Protein AF-A0A855XEE4-F1 (afdb_monomer_lite)

Organism: Limosilactobacillus reuteri (NCBI:txid1598)

Foldseek 3Di:
DDDDPVNVVVVCVVVVLQPPDPPDPCCLDPVHDWDADDVRQWTWHWDDDPLWIWIFIGGDDDCVSCPPCNVVGDTHTDQADPPNRDGSRDPPD

Secondary structure (DSSP, 8-state):
----HHHHHHHHHHHHHH-S-TTS-TTSSSSPPPEEEGGGTEEEEEEEETTEEEEEEEESS-HHHHGGGGGG---EE-SB-TTT--B-S----

Sequence (93 aa):
MVVTIETLVKEKKVKSAQTITALGCTYCQEPYKKMWLFDGLLYLQIEHADGLHYLNVVPNGDSEDVGFLYNLCASQEIHFCPMCGRSLSDETN

Structure (mmCIF, N/CA/C/O backbone):
data_AF-A0A855XEE4-F1
#
_entry.id   AF-A0A855XEE4-F1
#
loop_
_atom_site.group_PDB
_atom_site.id
_atom_site.type_symbol
_atom_site.label_atom_id
_atom_site.label_alt_id
_atom_site.label_comp_id
_atom_site.label_asym_id
_atom_site.label_entity_id
_atom_site.label_seq_id
_atom_site.pdbx_PDB_ins_code
_atom_site.Cartn_x
_atom_site.Cartn_y
_atom_site.Cartn_z
_atom_site.occupancy
_atom_site.B_iso_or_equiv
_atom_site.auth_seq_id
_atom_site.auth_comp_id
_atom_site.auth_asym_id
_atom_site.auth_atom_id
_atom_site.pdbx_PDB_model_num
ATOM 1 N N . MET A 1 1 ? -46.677 -8.494 15.557 1.00 44.94 1 MET A N 1
ATOM 2 C CA . MET A 1 1 ? -45.845 -8.079 14.406 1.00 44.94 1 MET A CA 1
ATOM 3 C C . MET A 1 1 ? -45.414 -9.331 13.669 1.00 44.94 1 MET A C 1
ATOM 5 O O . MET A 1 1 ? -44.795 -10.187 14.286 1.00 44.94 1 MET A O 1
ATOM 9 N N . VAL A 1 2 ? -45.809 -9.485 12.405 1.00 46.69 2 VAL A N 1
ATOM 10 C CA . VAL A 1 2 ? -45.428 -10.642 11.581 1.00 46.69 2 VAL A CA 1
ATOM 11 C C . VAL A 1 2 ? -44.055 -10.343 10.988 1.00 46.69 2 VAL A C 1
ATOM 13 O O . VAL A 1 2 ? -43.926 -9.450 10.157 1.00 46.69 2 VAL A O 1
ATOM 16 N N . VAL A 1 3 ? -43.021 -11.038 11.461 1.00 48.62 3 VAL A N 1
ATOM 17 C CA . VAL A 1 3 ? -41.685 -10.961 10.863 1.00 48.62 3 VAL A CA 1
ATOM 18 C C . VAL A 1 3 ? -41.720 -11.793 9.583 1.00 48.62 3 VAL A C 1
ATOM 20 O O . VAL A 1 3 ? -41.842 -13.015 9.630 1.00 48.62 3 VAL A O 1
ATOM 23 N N . THR A 1 4 ? -41.685 -11.129 8.433 1.00 52.16 4 THR A N 1
ATOM 24 C CA . THR A 1 4 ? -41.662 -11.774 7.117 1.00 52.16 4 THR A CA 1
ATOM 25 C C . THR A 1 4 ? -40.329 -12.485 6.886 1.00 52.16 4 THR A C 1
ATOM 27 O O . THR A 1 4 ? -39.265 -11.967 7.228 1.00 52.16 4 THR A O 1
ATOM 30 N N . ILE A 1 5 ? -40.376 -13.673 6.276 1.00 58.09 5 ILE A N 1
ATOM 31 C CA . ILE A 1 5 ? -39.203 -14.516 5.973 1.00 58.09 5 ILE A CA 1
ATOM 32 C C . ILE A 1 5 ? -38.150 -13.734 5.168 1.00 58.09 5 ILE A C 1
ATOM 34 O O . ILE A 1 5 ? -36.952 -13.906 5.376 1.00 58.09 5 ILE A O 1
ATOM 38 N N . GLU A 1 6 ? -38.583 -12.803 4.318 1.00 55.72 6 GLU A N 1
ATOM 39 C CA . GLU A 1 6 ? -37.706 -11.925 3.536 1.00 55.72 6 GLU A CA 1
ATOM 40 C C . GLU A 1 6 ? -36.798 -11.040 4.406 1.00 55.72 6 GLU A C 1
ATOM 42 O O . GLU A 1 6 ? -35.634 -10.821 4.063 1.00 55.72 6 GLU A O 1
ATOM 47 N N . THR A 1 7 ? -37.285 -10.589 5.565 1.00 54.81 7 THR A N 1
ATOM 48 C CA . THR A 1 7 ? -36.528 -9.758 6.512 1.00 54.81 7 THR A CA 1
ATOM 49 C C . THR A 1 7 ? -35.439 -10.579 7.205 1.00 54.81 7 THR A C 1
ATOM 51 O O . THR A 1 7 ? -34.293 -10.143 7.288 1.00 54.81 7 THR A O 1
ATOM 54 N N . LEU A 1 8 ? -35.758 -11.821 7.586 1.00 52.03 8 LEU A N 1
ATOM 55 C CA . LEU A 1 8 ? -34.808 -12.768 8.186 1.00 52.03 8 LEU A CA 1
ATOM 56 C C . LEU A 1 8 ? -33.727 -13.216 7.190 1.00 52.03 8 LEU A C 1
ATOM 58 O O . LEU A 1 8 ? -32.569 -13.405 7.565 1.00 52.03 8 LEU A O 1
ATOM 62 N N . VAL A 1 9 ? -34.082 -13.369 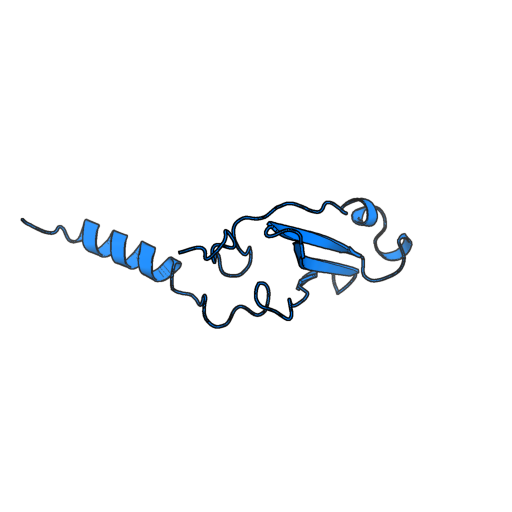5.909 1.00 54.88 9 VAL A N 1
ATOM 63 C CA . VAL A 1 9 ? -33.127 -13.722 4.847 1.00 54.88 9 VAL A CA 1
ATOM 64 C C . VAL A 1 9 ? -32.181 -12.555 4.551 1.00 54.88 9 VAL A C 1
ATOM 66 O O . VAL A 1 9 ? -30.984 -12.788 4.379 1.00 54.88 9 VAL A O 1
ATOM 69 N N . LYS A 1 10 ? -32.665 -11.303 4.563 1.00 48.94 10 LYS A N 1
ATOM 70 C CA . LYS A 1 10 ? -31.814 -10.107 4.423 1.00 48.94 10 LYS A CA 1
ATOM 71 C C . LYS A 1 10 ? -30.830 -9.970 5.587 1.00 48.94 10 LYS A C 1
ATOM 73 O O . LYS A 1 10 ? -29.642 -9.784 5.342 1.00 48.94 10 LYS A O 1
ATOM 78 N N . GLU A 1 11 ? -31.280 -10.155 6.828 1.00 48.06 11 GLU A N 1
ATOM 79 C CA . GLU A 1 11 ? -30.406 -10.099 8.010 1.00 48.06 11 GLU A CA 1
ATOM 80 C C . GLU A 1 11 ? -29.350 -11.212 8.023 1.00 48.06 11 GLU A C 1
ATOM 82 O O . GLU A 1 11 ? -28.194 -10.959 8.363 1.00 48.06 11 GLU A O 1
ATOM 87 N N . LYS A 1 12 ? -29.698 -12.434 7.593 1.00 44.88 12 LYS A N 1
ATOM 88 C CA . LYS A 1 12 ? -28.727 -13.533 7.463 1.00 44.88 12 LYS A CA 1
ATOM 89 C C . LYS A 1 12 ? -27.710 -13.291 6.351 1.00 44.88 12 LYS A C 1
ATOM 91 O O . LYS A 1 12 ? -26.542 -13.610 6.544 1.00 44.88 12 LYS A O 1
ATOM 96 N N . LYS A 1 13 ? -28.116 -12.721 5.211 1.00 39.12 13 LYS A N 1
ATOM 97 C CA . LYS A 1 13 ? -27.194 -12.415 4.102 1.00 39.12 13 LYS A CA 1
ATOM 98 C C . LYS A 1 13 ? -26.237 -11.271 4.460 1.00 39.12 13 LYS A C 1
ATOM 100 O O . LYS A 1 13 ? -25.059 -11.354 4.132 1.00 39.12 13 LYS A O 1
ATOM 105 N N . VAL A 1 14 ? -26.717 -10.264 5.196 1.00 46.66 14 VAL A N 1
ATOM 106 C CA . VAL A 1 14 ? -25.897 -9.146 5.697 1.00 46.66 14 VAL A CA 1
ATOM 107 C C . VAL A 1 14 ? -24.935 -9.612 6.801 1.00 46.66 14 VAL A C 1
ATOM 109 O O . VAL A 1 14 ? -23.744 -9.330 6.716 1.00 46.66 14 VAL A O 1
ATOM 112 N N . LYS A 1 15 ? -25.381 -10.438 7.762 1.00 40.91 15 LYS A N 1
ATOM 113 C CA . LYS A 1 15 ? -24.494 -11.024 8.792 1.00 40.91 15 LYS A CA 1
ATOM 114 C C . LYS A 1 15 ? -23.501 -12.052 8.243 1.00 40.91 15 LYS A C 1
ATOM 116 O O . LYS A 1 15 ? -22.380 -12.137 8.736 1.00 40.91 15 LYS A O 1
ATOM 121 N N . SER A 1 16 ? -23.881 -12.817 7.220 1.00 41.34 16 SER A N 1
ATOM 122 C CA . SER A 1 16 ? -23.001 -13.803 6.577 1.00 41.34 16 SER A CA 1
ATOM 123 C C . SER A 1 16 ? -21.897 -13.157 5.736 1.00 41.34 16 SER A C 1
ATOM 125 O O . SER A 1 16 ? -20.854 -13.779 5.567 1.00 41.34 16 SER A O 1
ATOM 127 N N . ALA A 1 17 ? -22.102 -11.937 5.230 1.00 42.47 17 ALA A N 1
ATOM 128 C CA . ALA A 1 17 ? -21.055 -11.163 4.560 1.00 42.47 17 ALA A CA 1
ATOM 129 C C . ALA A 1 17 ? -20.179 -10.365 5.549 1.00 42.47 17 ALA A C 1
ATOM 131 O O . ALA A 1 17 ? -19.036 -10.062 5.235 1.00 42.47 17 ALA A O 1
ATOM 132 N N . GLN A 1 18 ? -20.686 -10.058 6.751 1.00 45.16 18 GLN A N 1
ATOM 133 C CA . GLN A 1 18 ? -19.991 -9.242 7.760 1.00 45.16 18 GLN A CA 1
ATOM 134 C C . GLN A 1 18 ? -19.207 -10.035 8.820 1.00 45.16 18 GLN A C 1
ATOM 136 O O . GLN A 1 18 ? -18.550 -9.431 9.661 1.00 45.16 18 GLN A O 1
ATOM 141 N N . THR A 1 19 ? -19.237 -11.372 8.799 1.00 41.06 19 THR A N 1
ATOM 142 C CA . THR A 1 19 ? -18.614 -12.202 9.856 1.00 41.06 19 THR A CA 1
ATOM 143 C C . THR A 1 19 ? -17.485 -13.093 9.336 1.00 41.06 19 THR A C 1
ATOM 145 O O . THR A 1 19 ? -17.217 -14.158 9.885 1.00 41.06 19 THR A O 1
ATOM 148 N N . ILE A 1 20 ? -16.775 -12.661 8.294 1.00 45.81 20 ILE A N 1
ATOM 149 C CA . ILE A 1 20 ? -15.464 -13.232 7.968 1.00 45.81 20 ILE A CA 1
ATOM 150 C C . ILE A 1 20 ? -14.397 -12.312 8.578 1.00 45.81 20 ILE A C 1
ATOM 152 O O . ILE A 1 20 ? -13.775 -11.483 7.928 1.00 45.81 20 ILE A O 1
ATOM 156 N N . THR A 1 21 ? -14.213 -12.513 9.887 1.00 48.44 21 THR A N 1
ATOM 157 C CA . THR A 1 21 ? -12.962 -12.332 10.650 1.00 48.44 21 THR A CA 1
ATOM 158 C 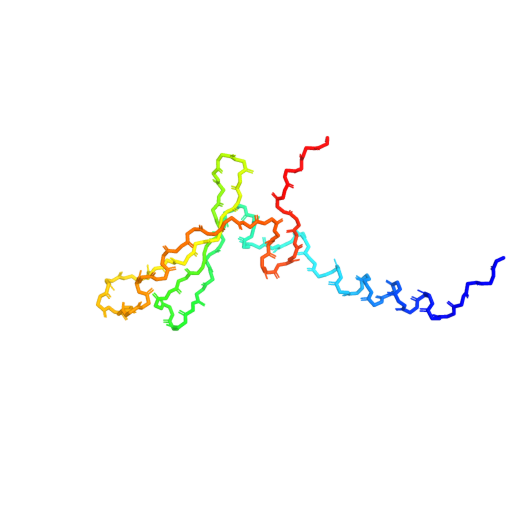C . THR A 1 21 ? -12.330 -10.933 10.736 1.00 48.44 21 THR A C 1
ATOM 160 O O . THR A 1 21 ? -11.267 -10.667 10.180 1.00 48.44 21 THR A O 1
ATOM 163 N N . ALA A 1 22 ? -12.876 -10.097 11.626 1.00 51.97 22 ALA A N 1
ATOM 164 C CA . ALA A 1 22 ? -12.134 -8.994 12.256 1.00 51.97 22 ALA A CA 1
ATOM 165 C C . ALA A 1 22 ? -11.062 -9.477 13.269 1.00 51.97 22 ALA A C 1
ATOM 167 O O . ALA A 1 22 ? -10.124 -8.746 13.571 1.00 51.97 22 ALA A O 1
ATOM 168 N N . LEU A 1 23 ? -11.162 -10.717 13.769 1.00 57.75 23 LEU A N 1
ATOM 169 C CA . LEU A 1 23 ? -10.312 -11.259 14.846 1.00 57.75 23 LEU A CA 1
ATOM 170 C C . LEU A 1 23 ? -8.958 -11.845 14.396 1.00 57.75 23 LEU A C 1
ATOM 172 O O . LEU A 1 23 ? -8.199 -12.303 15.240 1.00 57.75 23 LEU A O 1
ATOM 176 N N . GLY A 1 24 ? -8.635 -11.841 13.099 1.00 72.00 24 GLY A N 1
ATOM 177 C CA . GLY A 1 24 ? -7.407 -12.483 12.599 1.00 72.00 24 GLY A CA 1
ATOM 178 C C . GLY A 1 24 ? -6.810 -11.864 11.339 1.00 72.00 24 GLY A C 1
ATOM 179 O O . GLY A 1 24 ? -6.011 -12.507 10.661 1.00 72.00 24 GLY A O 1
ATOM 180 N N . CYS A 1 25 ? -7.210 -10.641 10.981 1.00 83.94 25 CYS A N 1
ATOM 181 C CA . CYS A 1 25 ? -6.664 -9.989 9.797 1.00 83.94 25 CYS A CA 1
ATOM 182 C C . CYS A 1 25 ? -5.254 -9.469 10.083 1.00 83.94 25 CYS A C 1
ATOM 184 O O . CYS A 1 25 ? -5.079 -8.425 10.702 1.00 83.94 25 CYS A O 1
ATOM 186 N N . THR A 1 26 ? -4.245 -10.166 9.567 1.00 87.06 26 THR A N 1
ATOM 187 C CA . THR A 1 26 ? -2.838 -9.775 9.737 1.00 87.06 26 THR A CA 1
ATOM 188 C C . THR A 1 26 ? -2.415 -8.591 8.861 1.00 87.06 26 THR A C 1
ATOM 190 O O . THR A 1 26 ? -1.260 -8.190 8.897 1.00 87.06 26 THR A O 1
ATOM 193 N N . TYR A 1 27 ? -3.306 -8.066 8.016 1.00 88.12 27 TYR A N 1
ATOM 194 C CA . TYR A 1 27 ? -3.000 -6.950 7.112 1.00 88.12 27 TYR A CA 1
ATOM 195 C C . TYR A 1 27 ? -3.302 -5.583 7.721 1.00 88.12 27 TYR A C 1
ATOM 197 O O . TYR A 1 27 ? -2.661 -4.614 7.342 1.00 88.12 27 TYR A O 1
ATOM 205 N N . CYS A 1 28 ? -4.258 -5.500 8.650 1.00 84.81 28 CYS A N 1
ATOM 206 C CA . CYS A 1 28 ? -4.650 -4.260 9.329 1.00 84.81 28 CYS A CA 1
ATOM 207 C C . CYS A 1 28 ? -4.416 -4.302 10.844 1.00 84.81 28 CYS A C 1
ATOM 209 O O . CYS A 1 28 ? -5.017 -3.527 11.579 1.00 84.81 28 CYS A O 1
ATOM 211 N N . GLN A 1 29 ? -3.627 -5.26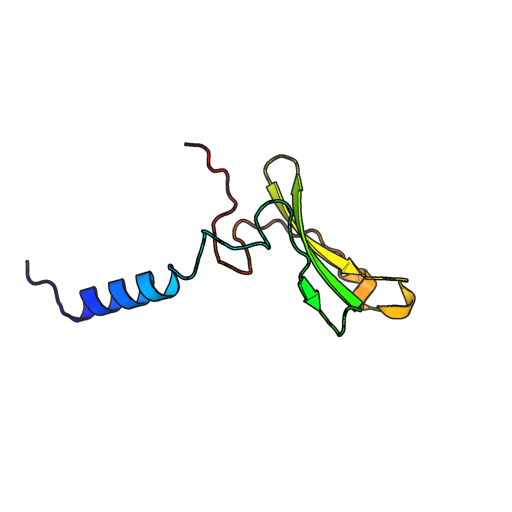2 11.321 1.00 83.00 29 GLN A N 1
ATOM 212 C CA . GLN A 1 29 ? -3.218 -5.369 12.716 1.00 83.00 29 GLN A CA 1
ATOM 213 C C . GLN A 1 29 ? -1.699 -5.353 12.764 1.00 83.00 29 GLN A C 1
ATOM 215 O O . GLN A 1 29 ? -1.056 -5.960 11.906 1.00 83.00 29 GLN A O 1
ATOM 220 N N . GLU A 1 30 ? -1.137 -4.684 13.767 1.00 76.19 30 GLU A N 1
ATOM 221 C CA . GLU A 1 30 ? 0.305 -4.676 13.962 1.00 76.19 30 GLU A CA 1
ATOM 222 C C . GLU A 1 30 ? 0.822 -6.070 14.361 1.00 76.19 30 GLU A C 1
ATOM 224 O O . GLU A 1 30 ? 0.237 -6.719 15.234 1.00 76.19 30 GLU A O 1
ATOM 229 N N . PRO A 1 31 ? 1.927 -6.541 13.756 1.00 78.94 31 PRO A N 1
ATOM 230 C CA . PRO A 1 31 ? 2.673 -5.911 12.661 1.00 78.94 31 PRO A CA 1
ATOM 231 C C . PRO A 1 31 ? 1.960 -6.061 11.300 1.00 78.94 31 PRO A C 1
ATOM 233 O O . PRO A 1 31 ? 1.650 -7.178 10.877 1.00 78.94 31 PRO A O 1
ATOM 236 N N . TYR A 1 32 ? 1.755 -4.942 10.589 1.00 83.00 32 TYR A N 1
ATOM 237 C CA . TYR A 1 32 ? 1.056 -4.916 9.297 1.00 83.00 32 TYR A CA 1
ATOM 238 C C . TYR A 1 32 ? 1.765 -5.795 8.257 1.00 83.00 32 TYR A C 1
ATOM 240 O O . TYR A 1 32 ? 2.932 -5.573 7.925 1.00 83.00 32 TYR A O 1
ATOM 248 N N . LYS A 1 33 ? 1.065 -6.794 7.702 1.00 90.31 33 LYS A N 1
ATOM 249 C CA . LYS A 1 33 ? 1.611 -7.615 6.611 1.00 90.31 33 LYS A CA 1
ATOM 250 C C . LYS A 1 33 ? 1.546 -6.916 5.256 1.00 90.31 33 LYS A C 1
ATOM 252 O O . LYS A 1 33 ? 0.577 -6.237 4.928 1.00 90.31 33 LYS A O 1
ATOM 257 N N . LYS A 1 34 ? 2.553 -7.204 4.428 1.00 91.88 34 LYS A N 1
ATOM 258 C CA . LYS A 1 34 ? 2.602 -6.842 3.007 1.00 91.88 34 LYS A CA 1
ATOM 259 C C . LYS A 1 34 ? 1.698 -7.751 2.179 1.00 91.88 34 LYS A C 1
ATOM 261 O O . LYS A 1 34 ? 1.647 -8.962 2.407 1.00 91.88 34 LYS A O 1
ATOM 266 N N . MET A 1 35 ? 1.034 -7.176 1.186 1.00 90.69 35 MET A N 1
ATOM 267 C CA . MET A 1 35 ? 0.307 -7.909 0.150 1.00 90.69 35 MET A CA 1
ATOM 268 C C . MET A 1 35 ? 1.090 -7.832 -1.152 1.00 90.69 35 MET A C 1
ATOM 270 O O . MET A 1 35 ? 1.125 -6.780 -1.780 1.00 90.69 35 MET A O 1
ATOM 274 N N . TRP A 1 36 ? 1.718 -8.931 -1.547 1.00 91.44 36 TRP A N 1
ATOM 275 C CA . TRP A 1 36 ? 2.531 -8.994 -2.759 1.00 91.44 36 TRP A CA 1
ATOM 276 C C . TRP A 1 36 ? 1.666 -9.065 -4.018 1.00 91.44 36 TRP A C 1
ATOM 278 O O . TRP A 1 36 ? 0.700 -9.825 -4.071 1.00 91.44 36 TRP A O 1
ATOM 288 N N . LEU A 1 37 ? 2.037 -8.288 -5.030 1.00 87.50 37 LEU A N 1
ATOM 289 C CA . LEU A 1 37 ? 1.410 -8.227 -6.346 1.00 87.50 37 LEU A CA 1
ATOM 290 C C . LEU A 1 37 ? 2.477 -8.420 -7.431 1.00 87.50 37 LEU A C 1
ATOM 292 O O . LEU A 1 37 ? 3.662 -8.195 -7.180 1.00 87.50 37 LEU A O 1
ATOM 296 N N . PHE A 1 38 ? 2.044 -8.806 -8.635 1.00 85.94 38 PHE A N 1
ATOM 297 C CA . PHE A 1 38 ? 2.898 -8.911 -9.829 1.00 85.94 38 PHE A CA 1
ATOM 298 C C . PHE A 1 38 ? 4.195 -9.694 -9.568 1.00 85.94 38 PHE A C 1
ATOM 300 O O . PHE A 1 38 ? 5.284 -9.149 -9.692 1.00 85.94 38 PHE A O 1
ATOM 307 N N . ASP A 1 39 ? 4.071 -10.943 -9.112 1.00 87.19 39 ASP A N 1
ATOM 308 C CA . ASP A 1 39 ? 5.204 -11.833 -8.805 1.00 87.19 39 ASP A CA 1
ATOM 309 C C . ASP A 1 39 ? 6.249 -11.239 -7.843 1.00 87.19 39 ASP A C 1
ATOM 311 O O . ASP A 1 39 ? 7.432 -11.567 -7.881 1.00 87.19 39 ASP A O 1
ATOM 315 N N . GLY A 1 40 ? 5.791 -10.381 -6.928 1.00 87.94 40 GLY A N 1
ATOM 316 C CA . GLY A 1 40 ? 6.632 -9.780 -5.900 1.00 87.94 40 GLY A CA 1
ATOM 317 C C . GLY A 1 40 ? 7.300 -8.475 -6.321 1.00 87.94 40 GLY A C 1
ATOM 318 O O . GLY A 1 40 ? 8.101 -7.959 -5.551 1.00 87.94 40 GLY A O 1
ATOM 319 N N . LEU A 1 41 ? 6.965 -7.919 -7.487 1.00 87.88 41 LEU A N 1
ATOM 320 C CA . LEU A 1 41 ? 7.482 -6.623 -7.942 1.00 87.88 41 LEU A CA 1
ATOM 321 C C . LEU A 1 41 ? 6.921 -5.451 -7.132 1.00 87.88 41 LEU A C 1
ATOM 323 O O . LEU A 1 41 ? 7.614 -4.463 -6.904 1.00 87.88 41 LEU A O 1
ATOM 327 N N . LEU A 1 42 ? 5.670 -5.556 -6.678 1.00 88.38 42 LEU A N 1
ATOM 328 C CA . LEU A 1 42 ? 5.018 -4.546 -5.847 1.00 88.38 42 LEU A CA 1
ATOM 329 C C . LEU A 1 42 ? 4.440 -5.189 -4.594 1.00 88.38 42 LEU A C 1
ATOM 331 O O . LEU A 1 42 ? 4.061 -6.364 -4.591 1.00 88.38 42 LEU A O 1
ATOM 335 N N . TYR A 1 43 ? 4.268 -4.387 -3.552 1.00 90.06 43 TYR A N 1
ATOM 336 C CA . TYR A 1 43 ? 3.387 -4.749 -2.460 1.00 90.06 43 TYR A CA 1
ATOM 337 C C . TYR A 1 43 ? 2.497 -3.596 -2.020 1.00 90.06 43 TYR A C 1
ATOM 339 O O . TYR A 1 43 ? 2.869 -2.428 -2.090 1.00 90.06 43 TYR A O 1
ATOM 347 N N . LEU A 1 44 ? 1.310 -3.949 -1.532 1.00 89.94 44 LEU A N 1
ATOM 348 C CA . LEU A 1 44 ? 0.465 -3.036 -0.778 1.00 89.94 44 LEU A CA 1
ATOM 349 C C . LEU A 1 44 ? 0.777 -3.168 0.712 1.00 89.94 44 LEU A C 1
ATOM 351 O O . LEU A 1 44 ? 0.953 -4.284 1.217 1.00 89.94 44 LEU A O 1
ATOM 355 N N . GLN A 1 45 ? 0.808 -2.046 1.422 1.00 90.62 45 GLN A N 1
ATOM 356 C CA . GLN A 1 45 ? 0.988 -2.008 2.871 1.00 90.62 45 GLN A CA 1
ATOM 357 C C . GLN A 1 45 ? 0.065 -0.961 3.489 1.00 90.62 45 GLN A C 1
ATOM 359 O O . GLN A 1 45 ? -0.090 0.129 2.945 1.00 90.62 45 GLN A O 1
ATOM 364 N N . ILE A 1 46 ? -0.552 -1.318 4.616 1.00 91.12 46 ILE A N 1
ATOM 365 C CA . ILE A 1 46 ? -1.252 -0.354 5.463 1.00 91.12 46 ILE A CA 1
ATOM 366 C C . ILE A 1 46 ? -0.233 0.247 6.429 1.00 91.12 46 ILE A C 1
ATOM 368 O O . ILE A 1 46 ? 0.538 -0.489 7.048 1.00 91.12 46 ILE A O 1
ATOM 372 N N . GLU A 1 47 ? -0.247 1.565 6.555 1.00 89.38 47 GLU A N 1
ATOM 373 C CA . GLU A 1 47 ? 0.529 2.319 7.534 1.00 89.38 47 GLU A CA 1
ATOM 374 C C . GLU A 1 47 ? -0.401 3.126 8.434 1.00 89.38 47 GLU A C 1
ATOM 376 O O . GLU A 1 47 ? -1.472 3.555 8.004 1.00 89.38 47 GLU A O 1
ATOM 381 N N . HIS A 1 48 ? 0.017 3.319 9.683 1.00 88.25 48 HIS A N 1
ATOM 382 C CA . HIS A 1 48 ? -0.688 4.130 10.666 1.00 88.25 48 HIS A CA 1
ATOM 383 C C . HIS A 1 48 ? 0.200 5.306 11.079 1.00 88.25 48 HIS A C 1
ATOM 385 O O . HIS A 1 48 ? 1.309 5.102 11.576 1.00 88.25 48 HIS A O 1
ATOM 391 N N . ALA A 1 49 ? -0.284 6.525 10.850 1.00 86.19 49 ALA A N 1
ATOM 392 C CA . ALA A 1 49 ? 0.413 7.767 11.163 1.00 86.19 49 ALA A CA 1
ATOM 393 C C . ALA A 1 49 ? -0.603 8.838 11.573 1.00 86.19 49 ALA A C 1
ATOM 395 O O . ALA A 1 49 ? -1.633 8.996 10.922 1.00 86.19 49 ALA A O 1
ATOM 396 N N . ASP A 1 50 ? -0.316 9.561 12.658 1.00 86.62 50 ASP A N 1
ATOM 397 C CA . ASP A 1 50 ? -1.158 10.651 13.173 1.00 86.62 50 ASP A CA 1
ATOM 398 C C . ASP A 1 50 ? -2.635 10.264 13.417 1.00 86.62 50 ASP A C 1
ATOM 400 O O . ASP A 1 50 ? -3.541 11.065 13.207 1.00 86.62 50 ASP A O 1
ATOM 404 N N . GLY A 1 51 ? -2.889 9.022 13.857 1.00 85.69 51 GLY A N 1
ATOM 405 C CA . GLY A 1 51 ? -4.247 8.500 14.094 1.00 85.69 51 GLY A CA 1
ATOM 406 C C . GLY A 1 51 ? -4.995 8.086 12.821 1.00 85.69 51 GLY A C 1
ATOM 407 O O . GLY A 1 51 ? -6.138 7.642 12.877 1.00 85.69 51 GLY A O 1
ATOM 408 N N . LEU A 1 52 ? -4.361 8.216 11.655 1.00 89.19 52 LEU A N 1
ATOM 409 C CA . LEU A 1 52 ? -4.942 7.892 10.360 1.00 89.19 52 LEU A CA 1
ATOM 410 C C . LEU A 1 52 ? -4.274 6.658 9.759 1.00 89.19 52 LEU A C 1
ATOM 412 O O . LEU A 1 52 ? -3.108 6.357 10.022 1.00 89.19 52 LEU A O 1
ATOM 416 N N . HIS A 1 53 ? -5.036 5.941 8.935 1.00 90.62 53 HIS A N 1
ATOM 417 C CA . HIS A 1 53 ? -4.560 4.764 8.222 1.00 90.62 53 HIS A CA 1
ATOM 418 C C . HIS A 1 53 ? -4.442 5.063 6.732 1.00 90.62 53 HIS A C 1
ATOM 420 O O . HIS A 1 53 ? -5.367 5.597 6.120 1.00 90.62 53 HIS A O 1
ATOM 426 N N . TYR A 1 54 ? -3.327 4.657 6.135 1.00 90.88 54 TYR A N 1
ATOM 427 C CA . TYR A 1 54 ? -3.026 4.884 4.727 1.00 90.88 54 TYR A CA 1
ATOM 428 C C . TYR A 1 54 ? -2.704 3.567 4.035 1.00 90.88 54 TYR A C 1
ATOM 430 O O . TYR A 1 54 ? -2.025 2.710 4.595 1.00 90.88 54 TYR A O 1
ATOM 438 N N . LEU A 1 55 ? -3.185 3.404 2.806 1.00 91.06 55 LEU A N 1
ATOM 439 C CA . LEU A 1 55 ? -2.773 2.337 1.908 1.00 91.06 55 LEU A CA 1
ATOM 440 C C . LEU A 1 55 ? -1.674 2.864 0.990 1.00 91.06 55 LEU A C 1
ATOM 442 O O . LEU A 1 55 ? -1.904 3.796 0.221 1.00 91.06 55 LEU A O 1
ATOM 446 N N . ASN A 1 56 ? -0.513 2.222 1.042 1.00 89.31 56 ASN A N 1
ATOM 447 C CA . ASN A 1 56 ? 0.625 2.519 0.186 1.00 89.31 56 ASN A CA 1
ATOM 448 C C . ASN A 1 56 ? 0.824 1.415 -0.848 1.00 89.31 56 ASN A C 1
ATOM 450 O O . ASN A 1 56 ? 0.719 0.227 -0.531 1.00 89.31 56 ASN A O 1
ATOM 454 N N . VAL A 1 57 ? 1.168 1.818 -2.070 1.00 88.75 57 VAL A N 1
ATOM 455 C CA . VAL A 1 57 ? 1.730 0.945 -3.105 1.00 88.75 57 VAL A CA 1
ATOM 456 C C . VAL A 1 57 ? 3.235 1.152 -3.083 1.00 88.75 57 VAL A C 1
ATOM 458 O O . VAL A 1 57 ? 3.698 2.269 -3.301 1.00 88.75 57 VAL A O 1
ATOM 461 N N . VAL A 1 58 ? 3.995 0.097 -2.806 1.00 87.44 58 VAL A N 1
ATOM 462 C CA . VAL A 1 58 ? 5.446 0.191 -2.646 1.00 87.44 58 VAL A CA 1
ATOM 463 C C . VAL A 1 58 ? 6.143 -0.761 -3.619 1.00 87.44 58 VAL A C 1
ATOM 465 O O . VAL A 1 58 ? 5.806 -1.951 -3.654 1.00 87.44 58 VAL A O 1
ATOM 468 N N . PRO A 1 59 ? 7.106 -0.271 -4.416 1.00 87.31 59 PRO A N 1
ATOM 469 C CA . PRO A 1 59 ? 7.926 -1.121 -5.260 1.00 87.31 59 PRO A CA 1
ATOM 470 C C . PRO A 1 59 ? 8.902 -1.958 -4.433 1.00 87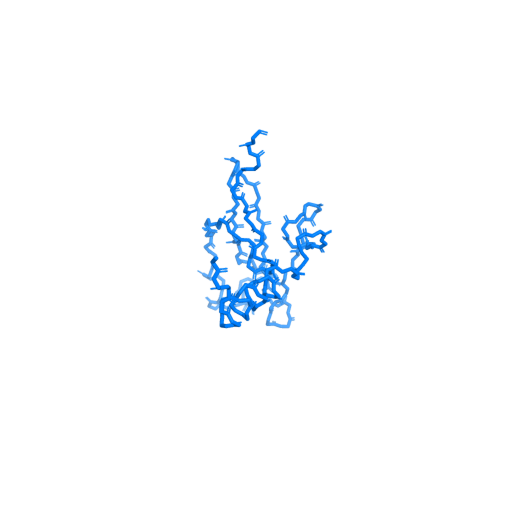.31 59 PRO A C 1
ATOM 472 O O . PRO A 1 59 ? 9.400 -1.533 -3.390 1.00 87.31 59 PRO A O 1
ATOM 475 N N . ASN A 1 60 ? 9.177 -3.166 -4.906 1.00 86.56 60 ASN A N 1
ATOM 476 C CA . ASN A 1 60 ? 10.126 -4.082 -4.296 1.00 86.56 60 ASN A CA 1
ATOM 477 C C . ASN A 1 60 ? 11.355 -4.235 -5.186 1.00 86.56 60 ASN A C 1
ATOM 479 O O . ASN A 1 60 ? 11.458 -5.187 -5.955 1.00 86.56 60 ASN A O 1
ATOM 483 N N . GLY A 1 61 ? 12.270 -3.281 -5.068 1.00 80.75 61 GLY A N 1
ATOM 484 C CA . GLY A 1 61 ? 13.489 -3.234 -5.865 1.00 80.75 61 GLY A CA 1
ATOM 485 C C . GLY A 1 61 ? 13.667 -1.885 -6.542 1.00 80.75 61 GLY A C 1
ATOM 486 O O . GLY A 1 61 ? 13.081 -0.882 -6.120 1.00 80.75 61 GLY A O 1
ATOM 487 N N . ASP A 1 62 ? 14.497 -1.880 -7.578 1.00 77.50 62 ASP A N 1
ATOM 488 C CA . ASP A 1 62 ? 14.842 -0.672 -8.309 1.00 77.50 62 ASP A CA 1
ATOM 489 C C . ASP A 1 62 ? 13.688 -0.213 -9.208 1.00 77.50 62 ASP A C 1
ATOM 491 O O . ASP A 1 62 ? 12.846 -0.991 -9.665 1.00 77.50 62 ASP A O 1
ATOM 495 N N . SER A 1 63 ? 13.643 1.092 -9.480 1.00 74.44 63 SER A N 1
ATOM 496 C CA . SER A 1 63 ? 12.608 1.701 -10.323 1.00 74.44 63 SER A CA 1
ATOM 497 C C . SER A 1 63 ? 12.593 1.154 -11.755 1.00 74.44 63 SER A C 1
ATOM 499 O O . SER A 1 63 ? 11.556 1.213 -12.417 1.00 74.44 63 SER A O 1
ATOM 501 N N . GLU A 1 64 ? 13.709 0.591 -12.227 1.00 77.94 64 GLU A N 1
ATOM 502 C CA . GLU A 1 64 ? 13.817 -0.058 -13.537 1.00 77.94 64 GLU A CA 1
ATOM 503 C C . GLU A 1 64 ? 13.005 -1.362 -13.612 1.00 77.94 64 GLU A C 1
ATOM 505 O O . GLU A 1 64 ? 12.383 -1.623 -14.642 1.00 77.94 64 GLU A O 1
ATOM 510 N N . ASP A 1 65 ? 12.923 -2.125 -12.515 1.00 78.62 65 ASP A N 1
ATOM 511 C CA . ASP A 1 65 ? 12.222 -3.418 -12.465 1.00 78.62 65 ASP A CA 1
ATOM 512 C C . ASP A 1 65 ? 10.695 -3.256 -12.458 1.00 78.62 65 ASP A C 1
ATOM 514 O O . ASP A 1 65 ? 9.952 -4.083 -12.989 1.00 78.62 65 ASP A O 1
ATOM 518 N N . VAL A 1 66 ? 10.211 -2.163 -11.866 1.00 78.88 66 VAL A N 1
ATOM 519 C CA . VAL A 1 66 ? 8.778 -1.839 -11.781 1.00 78.88 66 VAL A CA 1
ATOM 520 C C . VAL A 1 66 ? 8.312 -0.896 -12.895 1.00 78.88 66 VAL A C 1
ATOM 522 O O . VAL A 1 66 ? 7.109 -0.738 -13.123 1.00 78.88 66 VAL A O 1
ATOM 525 N N . GLY A 1 67 ? 9.248 -0.273 -13.617 1.00 81.75 67 GLY A N 1
ATOM 526 C CA . GLY A 1 67 ? 8.987 0.598 -14.758 1.00 81.75 67 GLY A CA 1
ATOM 527 C C . GLY A 1 67 ? 7.955 1.689 -14.457 1.00 81.75 67 GLY A C 1
ATOM 528 O O . GLY A 1 67 ? 8.050 2.425 -13.476 1.00 81.75 67 GLY A O 1
ATOM 529 N N . PHE A 1 68 ? 6.923 1.790 -15.300 1.00 79.00 68 PHE A N 1
ATOM 530 C CA . PHE A 1 68 ? 5.879 2.814 -15.155 1.00 79.00 68 PHE A CA 1
ATOM 531 C C . PHE A 1 68 ? 5.076 2.697 -13.847 1.00 79.00 68 PHE A C 1
ATOM 533 O O . PHE A 1 68 ? 4.475 3.683 -13.416 1.00 79.00 68 PHE A O 1
ATOM 540 N N . LEU A 1 69 ? 5.071 1.519 -13.207 1.00 74.88 69 LEU A N 1
ATOM 541 C CA . LEU A 1 69 ? 4.360 1.281 -11.951 1.00 74.88 69 LEU A CA 1
ATOM 542 C C . LEU A 1 69 ? 5.043 1.961 -10.757 1.00 74.88 69 LEU A C 1
ATOM 544 O O . LEU A 1 69 ? 4.386 2.170 -9.742 1.00 74.88 69 LEU A O 1
ATOM 548 N N . TYR A 1 70 ? 6.310 2.380 -10.878 1.00 74.62 70 TYR A N 1
ATOM 549 C CA . TYR A 1 70 ? 7.007 3.156 -9.841 1.00 74.62 70 TYR A CA 1
ATOM 550 C C . TYR A 1 70 ? 6.267 4.453 -9.476 1.00 74.62 70 TYR A C 1
ATOM 552 O O . TYR A 1 70 ? 6.308 4.918 -8.341 1.00 74.62 70 TYR A O 1
ATOM 560 N N . ASN A 1 71 ? 5.539 5.027 -10.437 1.00 73.88 71 ASN A N 1
ATOM 561 C CA . ASN A 1 71 ? 4.782 6.260 -10.238 1.00 73.88 71 ASN A CA 1
ATOM 562 C C . ASN A 1 71 ? 3.409 6.035 -9.582 1.00 73.88 71 ASN A C 1
ATOM 564 O O . ASN A 1 71 ? 2.681 7.000 -9.370 1.00 73.88 71 ASN A O 1
ATOM 568 N N . LEU A 1 72 ? 3.037 4.791 -9.251 1.00 70.94 72 LEU A N 1
ATOM 569 C CA . LEU A 1 72 ? 1.798 4.485 -8.523 1.00 70.94 72 LEU A CA 1
ATOM 570 C C . LEU A 1 72 ? 1.889 4.779 -7.016 1.00 70.94 72 LEU A C 1
ATOM 572 O O . LEU A 1 72 ? 0.955 4.463 -6.281 1.00 70.94 72 LEU A O 1
ATOM 576 N N . CYS A 1 73 ? 2.981 5.394 -6.557 1.00 60.81 73 CYS A N 1
ATOM 577 C CA . CYS A 1 73 ? 3.197 5.799 -5.172 1.00 60.81 73 CYS A CA 1
ATOM 578 C C . CYS A 1 73 ? 2.210 6.898 -4.747 1.00 60.81 73 CYS A C 1
ATOM 580 O O . CYS A 1 73 ? 2.527 8.086 -4.767 1.00 60.81 73 CYS A O 1
ATOM 582 N N . ALA A 1 74 ? 1.011 6.495 -4.341 1.00 67.06 74 ALA A N 1
ATOM 583 C CA . ALA A 1 74 ? 0.058 7.352 -3.660 1.00 67.06 74 ALA A CA 1
ATOM 584 C C . ALA A 1 74 ? -0.307 6.715 -2.320 1.00 67.06 74 ALA A C 1
ATOM 586 O O . ALA A 1 74 ? -0.896 5.634 -2.280 1.00 67.06 74 ALA A O 1
ATOM 587 N N . SER A 1 75 ? 0.042 7.401 -1.231 1.00 83.88 75 SER A N 1
ATOM 588 C CA . SER A 1 75 ? -0.549 7.147 0.078 1.00 83.88 75 SER A CA 1
ATOM 589 C C . SER A 1 75 ? -2.000 7.590 0.026 1.00 83.88 75 SER A C 1
ATOM 591 O O . SER A 1 75 ? -2.292 8.782 -0.051 1.00 83.88 75 SER A O 1
ATOM 593 N N . GLN A 1 76 ? -2.912 6.626 0.023 1.00 88.25 76 GLN A N 1
ATOM 594 C CA . GLN A 1 76 ? -4.341 6.896 0.043 1.00 88.25 76 GLN A CA 1
ATOM 595 C C . GLN A 1 76 ? -4.863 6.653 1.452 1.00 88.25 76 GLN A C 1
ATOM 597 O O . GLN A 1 76 ? -4.769 5.537 1.954 1.00 88.25 76 GLN A O 1
ATOM 602 N N . GLU A 1 77 ? -5.441 7.674 2.080 1.00 91.62 77 GLU A N 1
ATOM 603 C CA . GLU A 1 77 ? -6.148 7.496 3.349 1.00 91.62 77 GLU A CA 1
ATOM 604 C C . GLU A 1 77 ? -7.279 6.472 3.175 1.00 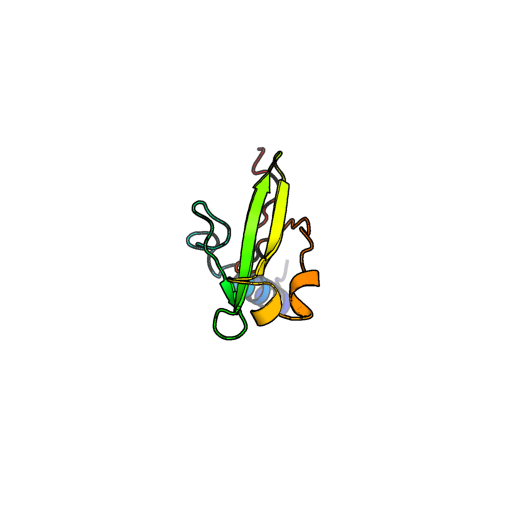91.62 77 GLU A C 1
ATOM 606 O O . GLU A 1 77 ? -8.030 6.517 2.191 1.00 91.62 77 GLU A O 1
ATOM 611 N N . ILE A 1 78 ? -7.380 5.536 4.119 1.00 90.31 78 ILE A N 1
ATOM 612 C CA . ILE A 1 78 ? -8.391 4.484 4.153 1.00 90.31 78 ILE A CA 1
ATOM 613 C C . ILE A 1 78 ? -9.111 4.462 5.503 1.00 90.31 78 ILE A C 1
ATOM 615 O O . ILE A 1 78 ? -8.502 4.498 6.566 1.00 90.31 78 ILE A O 1
ATOM 619 N N . HIS A 1 79 ? -10.433 4.304 5.463 1.00 91.38 79 HIS A N 1
ATOM 620 C CA . HIS A 1 79 ? -11.256 4.154 6.672 1.00 91.38 79 HIS A CA 1
ATOM 621 C C . HIS A 1 79 ? -11.645 2.701 6.960 1.00 91.38 79 HIS A C 1
ATOM 623 O O . HIS A 1 79 ? -12.168 2.395 8.028 1.00 91.38 79 HIS A O 1
ATOM 629 N N . PHE A 1 80 ? -11.393 1.795 6.014 1.00 90.44 80 PHE A N 1
ATOM 630 C CA . PHE A 1 80 ? -11.703 0.376 6.132 1.00 90.44 80 PHE A CA 1
ATOM 631 C C . PHE A 1 80 ? -10.533 -0.454 5.621 1.00 90.44 80 PHE A C 1
ATOM 633 O O . PHE A 1 80 ? -9.911 -0.112 4.616 1.00 90.44 80 PHE A O 1
ATOM 640 N N . CYS A 1 81 ? -10.263 -1.582 6.276 1.00 89.94 81 CYS A N 1
ATOM 641 C CA . CYS A 1 81 ? -9.285 -2.534 5.778 1.00 89.94 81 CYS A CA 1
ATOM 642 C C . CYS A 1 81 ? -9.773 -3.128 4.443 1.00 89.94 81 CYS A C 1
ATOM 644 O O . CYS A 1 81 ? -10.825 -3.773 4.431 1.00 89.94 81 CYS A O 1
ATOM 646 N N . PRO A 1 82 ? -9.005 -3.025 3.343 1.00 87.25 82 PRO A N 1
ATOM 647 C CA . PRO A 1 82 ? -9.393 -3.606 2.055 1.00 87.25 82 PRO A CA 1
ATOM 648 C C . PRO A 1 82 ? -9.468 -5.143 2.074 1.00 87.25 82 PRO A C 1
ATOM 650 O O . PRO A 1 82 ? -10.087 -5.731 1.194 1.00 87.25 82 PRO A O 1
ATOM 653 N N . MET A 1 83 ? -8.867 -5.797 3.077 1.00 87.62 83 MET A N 1
ATOM 654 C CA . MET A 1 83 ? -8.796 -7.261 3.168 1.00 87.62 83 MET A CA 1
ATOM 655 C C . MET A 1 83 ? -9.913 -7.886 3.996 1.00 87.62 83 MET A C 1
ATOM 657 O O . MET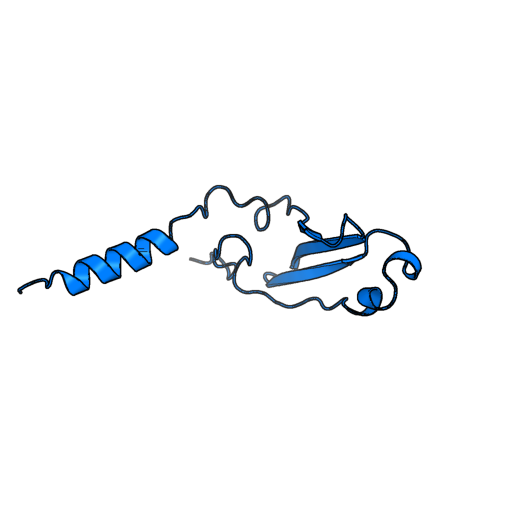 A 1 83 ? -10.412 -8.949 3.640 1.00 87.62 83 MET A O 1
ATOM 661 N N . CYS A 1 84 ? -10.295 -7.261 5.110 1.00 87.88 84 CYS A N 1
ATOM 662 C CA . CYS A 1 84 ? -11.311 -7.810 6.015 1.00 87.88 84 CYS A CA 1
ATOM 663 C C . CYS A 1 84 ? -12.523 -6.895 6.215 1.00 87.88 84 CYS A C 1
ATOM 665 O O . CYS A 1 84 ? -13.453 -7.268 6.924 1.00 87.88 84 CYS A O 1
ATOM 667 N N . GLY A 1 85 ? -12.515 -5.687 5.644 1.00 87.06 85 GLY A N 1
ATOM 668 C CA . GLY A 1 85 ? -13.596 -4.713 5.785 1.00 87.06 85 GLY A CA 1
ATOM 669 C C . GLY A 1 85 ? -13.739 -4.102 7.183 1.00 87.06 85 GLY A C 1
ATOM 670 O O . GLY A 1 85 ? -14.695 -3.365 7.412 1.00 87.06 85 GLY A O 1
ATOM 671 N N . ARG A 1 86 ? -12.827 -4.388 8.129 1.00 87.31 86 ARG A N 1
ATOM 672 C CA . ARG A 1 86 ? -12.851 -3.788 9.476 1.00 87.31 86 ARG A CA 1
ATOM 673 C C . ARG A 1 86 ? -12.706 -2.268 9.371 1.00 87.31 86 ARG A C 1
ATOM 675 O O . ARG A 1 86 ? -11.838 -1.802 8.635 1.00 87.31 86 ARG A O 1
ATOM 682 N N . SER A 1 87 ? -13.516 -1.526 10.128 1.00 88.19 87 SER A N 1
ATOM 683 C CA . SER A 1 87 ? -13.334 -0.080 10.299 1.00 88.19 87 SER A CA 1
ATOM 684 C C . SER A 1 87 ? -11.982 0.213 10.945 1.00 88.19 87 SER A C 1
ATOM 686 O O . SER A 1 87 ? -11.601 -0.462 11.901 1.00 88.19 87 SER A O 1
ATOM 688 N N . LEU A 1 88 ? -11.272 1.197 10.406 1.00 84.94 88 LEU A N 1
ATOM 689 C CA . LEU A 1 88 ? -9.978 1.681 10.894 1.00 84.94 88 LEU A CA 1
ATOM 690 C C . LEU A 1 88 ? -10.085 3.070 11.539 1.00 84.94 88 LEU A C 1
ATOM 692 O O . LEU A 1 88 ? -9.101 3.568 12.072 1.00 84.94 88 LEU A O 1
ATOM 696 N N . SER A 1 89 ? -11.268 3.692 11.483 1.00 75.12 89 SER A N 1
ATOM 697 C CA . SER A 1 89 ? -11.588 4.890 12.262 1.00 75.12 89 SER A CA 1
ATOM 698 C C . SER A 1 89 ? -11.491 4.572 13.750 1.00 75.12 89 SER A C 1
ATOM 700 O O . SER A 1 89 ? -12.047 3.549 14.161 1.00 75.12 89 SER A O 1
ATOM 702 N N . ASP A 1 90 ? -10.832 5.449 14.506 1.00 57.38 90 ASP A N 1
ATOM 703 C CA . ASP A 1 90 ? -10.555 5.325 15.935 1.00 57.38 90 ASP A CA 1
ATOM 704 C C . ASP A 1 90 ? -11.591 4.492 16.698 1.00 57.38 90 ASP A C 1
ATOM 706 O O . ASP A 1 90 ? -12.775 4.834 16.777 1.00 57.38 90 ASP A O 1
ATOM 710 N N . GLU A 1 91 ? -11.121 3.428 17.348 1.00 51.91 91 GLU A N 1
ATOM 711 C CA . GLU A 1 91 ? -11.783 2.909 18.541 1.00 51.91 91 GLU A CA 1
ATOM 712 C C . GLU A 1 91 ? -11.601 3.938 19.675 1.00 51.91 91 GLU A C 1
ATOM 714 O O . GLU A 1 91 ? -10.903 3.692 20.652 1.00 51.91 91 GLU A O 1
ATOM 719 N N . THR A 1 92 ? -12.194 5.128 19.535 1.00 39.72 92 THR A N 1
ATOM 720 C CA . THR A 1 92 ? -12.508 6.004 20.667 1.00 39.72 92 THR A CA 1
ATOM 721 C C . THR A 1 92 ? -13.970 5.798 21.019 1.00 39.72 92 THR A C 1
ATOM 723 O O . THR A 1 92 ? -14.875 6.411 20.453 1.00 39.72 92 THR A O 1
ATOM 726 N N . ASN A 1 93 ? -14.197 4.907 21.977 1.00 33.25 93 ASN A N 1
ATOM 727 C CA . ASN A 1 93 ? -15.312 5.044 22.900 1.00 33.25 93 ASN A CA 1
ATOM 728 C C . ASN A 1 93 ? -14.786 4.819 24.313 1.00 33.25 93 ASN A C 1
ATOM 730 O O . ASN A 1 93 ? -14.168 3.752 24.527 1.00 33.25 93 ASN A O 1
#

Radius of gyration: 18.25 Å; chains: 1; bounding box: 61×25×38 Å

pLDDT: mean 73.98, std 17.94, range [33.25, 91.88]